Protein AF-A0AAV5S931-F1 (afdb_monomer)

Secondary structure (DSSP, 8-state):
-----------PPS---------THHHHHHHHHHHHH-SSPP---TTTB--TT--PPPEESSPPPP----TT--EEEEEEEESBT-TT-----EETTEEP--SSSEEEEEETTEEEEEESS--GGG-

pLDDT: mean 75.84, std 18.68, range [32.69, 95.69]

Sequence (127 aa):
QTRTKTRITVLPEKHLHRRKIINHNLKDNLESHFRQHTAAPLALKAEDISDESAARAPVFLTPLVNIGVEEGDFARFETQVAPVNDPYMTLEWYKDQKPVLIGHRFRSTLDFGFACLDLLYALPDDT

Nearest PDB structures (foldseek):
  2rik-assembly1_A  TM=8.914E-01  e=7.426E-03  Oryctolagus cuniculus
  4rsv-assembly1_A  TM=8.369E-01  e=1.585E-02  Homo sapiens
  5tzm-assembly1_A  TM=8.002E-01  e=1.411E-02  Homo sapiens
  1ya5-assembly1_B  TM=8.369E-01  e=2.680E-02  Homo sapiens
  6dld-assembly2_C  TM=6.957E-01  e=2.065E-01  Homo sapiens

Radius of gyration: 16.09 Å; Cα contacts (8 Å, |Δi|>4): 188; chains: 1; bounding box: 46×29×38 Å

Solvent-accessible surface area (backbone atoms only — not comparable to full-atom values): 8196 Å² total; per-residue (Å²): 138,84,79,82,58,68,58,69,61,56,66,77,78,85,87,83,90,71,82,86,79,88,62,80,66,53,60,63,51,44,55,54,48,43,68,75,75,46,92,68,80,87,74,80,48,84,82,35,47,52,59,82,83,59,95,58,74,62,41,75,71,42,76,76,68,92,81,88,74,56,79,59,34,68,46,77,42,56,34,36,39,28,49,29,81,53,91,63,70,51,90,46,53,28,58,82,85,38,77,58,75,72,57,95,52,29,45,74,50,78,54,86,29,38,35,36,42,36,35,64,50,40,54,87,84,75,115

Structure (mmCIF, N/CA/C/O backbone):
data_AF-A0AAV5S931-F1
#
_entry.id   AF-A0AAV5S931-F1
#
loop_
_atom_site.group_PDB
_atom_site.id
_atom_site.type_symbol
_atom_site.label_atom_id
_atom_site.label_alt_id
_atom_site.label_comp_id
_atom_site.label_asym_id
_atom_site.label_entity_id
_atom_site.label_seq_id
_atom_site.pdbx_PDB_ins_code
_atom_site.Cartn_x
_atom_site.Cartn_y
_atom_site.Cartn_z
_atom_site.occupancy
_atom_site.B_iso_or_equiv
_atom_site.auth_seq_id
_atom_site.auth_comp_id
_atom_site.auth_asym_id
_atom_site.auth_atom_id
_atom_site.pdbx_PDB_model_num
ATOM 1 N N . GLN A 1 1 ? -25.033 1.470 -0.236 1.00 32.69 1 GLN A N 1
ATOM 2 C CA . GLN A 1 1 ? -23.718 0.884 -0.573 1.00 32.69 1 GLN A CA 1
ATOM 3 C C . GLN A 1 1 ? -22.885 1.947 -1.272 1.00 32.69 1 GLN A C 1
ATOM 5 O O . GLN A 1 1 ? -22.898 2.055 -2.493 1.00 32.69 1 GLN A O 1
ATOM 10 N N . THR A 1 2 ? -22.238 2.808 -0.499 1.00 32.84 2 THR A N 1
ATOM 11 C CA . THR A 1 2 ? -21.298 3.812 -1.002 1.00 32.84 2 THR A CA 1
ATOM 12 C C . THR A 1 2 ? -19.965 3.109 -1.223 1.00 32.84 2 THR A C 1
ATOM 14 O O . THR A 1 2 ? -19.307 2.698 -0.280 1.00 32.84 2 THR A O 1
ATOM 17 N N . ARG A 1 3 ? -19.621 2.855 -2.488 1.00 36.00 3 ARG A N 1
ATOM 18 C CA . ARG A 1 3 ? -18.330 2.273 -2.874 1.00 36.00 3 ARG A CA 1
ATOM 19 C C . ARG A 1 3 ? -17.225 3.288 -2.577 1.00 36.00 3 ARG A C 1
ATOM 21 O O . ARG A 1 3 ? -17.118 4.275 -3.306 1.00 36.00 3 ARG A O 1
ATOM 28 N N . THR A 1 4 ? -16.401 3.019 -1.572 1.00 36.50 4 THR A N 1
ATOM 29 C CA . THR A 1 4 ? -15.152 3.744 -1.316 1.00 36.50 4 THR A CA 1
ATOM 30 C C . THR A 1 4 ? -14.249 3.582 -2.538 1.00 36.50 4 THR A C 1
ATOM 32 O O . THR A 1 4 ? -13.838 2.478 -2.893 1.00 36.50 4 THR A O 1
ATOM 35 N N . LYS A 1 5 ? -14.017 4.676 -3.267 1.00 34.09 5 LYS A N 1
ATOM 36 C CA . LYS A 1 5 ? -13.064 4.721 -4.382 1.00 34.09 5 LYS A CA 1
ATOM 37 C C . LYS A 1 5 ? -11.793 5.392 -3.881 1.00 34.09 5 LYS A C 1
ATOM 39 O O . LYS A 1 5 ? -11.690 6.616 -3.901 1.00 34.09 5 LYS A O 1
ATOM 44 N N . THR A 1 6 ? -10.836 4.583 -3.448 1.00 38.25 6 THR A N 1
ATOM 45 C CA . THR A 1 6 ? -9.464 5.024 -3.185 1.00 38.25 6 THR A CA 1
ATOM 46 C C . THR A 1 6 ? -8.808 5.3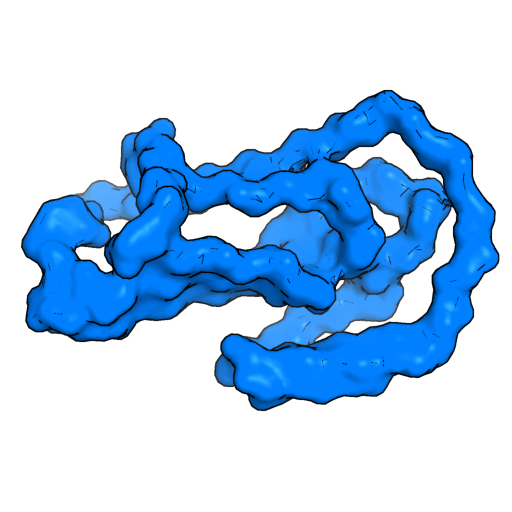49 -4.524 1.00 38.25 6 THR A C 1
ATOM 48 O O . THR A 1 6 ? -8.726 4.491 -5.403 1.00 38.25 6 THR A O 1
ATOM 51 N N . ARG A 1 7 ? -8.390 6.602 -4.722 1.00 41.94 7 ARG A N 1
ATOM 52 C CA . ARG A 1 7 ? -7.684 7.045 -5.932 1.00 41.94 7 ARG A CA 1
ATOM 53 C C . ARG A 1 7 ? -6.316 7.558 -5.522 1.00 41.94 7 ARG A C 1
ATOM 55 O O . ARG A 1 7 ? -6.244 8.594 -4.885 1.00 41.94 7 ARG A O 1
ATOM 62 N N . ILE A 1 8 ? -5.263 6.848 -5.897 1.00 46.50 8 ILE A N 1
ATOM 63 C CA . ILE A 1 8 ? -3.881 7.299 -5.728 1.00 46.50 8 ILE A CA 1
ATOM 64 C C . ILE A 1 8 ? -3.475 8.041 -7.005 1.00 46.50 8 ILE A C 1
ATOM 66 O O . ILE A 1 8 ? -3.767 7.573 -8.108 1.00 46.50 8 ILE A O 1
ATOM 70 N N . THR A 1 9 ? -2.836 9.200 -6.863 1.00 38.84 9 THR A N 1
ATOM 71 C CA . THR A 1 9 ? -2.343 9.995 -7.996 1.00 38.84 9 THR A CA 1
ATOM 72 C C . THR A 1 9 ? -0.827 9.906 -8.033 1.00 38.84 9 THR A C 1
ATOM 74 O O . THR A 1 9 ? -0.184 10.102 -7.008 1.00 38.84 9 THR A O 1
ATOM 77 N N . VAL A 1 10 ? -0.261 9.631 -9.210 1.00 41.09 10 VAL A N 1
ATOM 78 C CA . VAL A 1 10 ? 1.187 9.650 -9.424 1.00 41.09 10 VAL A CA 1
ATOM 79 C C . VAL A 1 10 ? 1.490 10.486 -10.662 1.00 41.09 10 VAL A C 1
ATOM 81 O O . VAL A 1 10 ? 0.985 10.196 -11.747 1.00 41.09 10 VAL A O 1
ATOM 84 N N . LEU A 1 11 ? 2.262 11.561 -10.497 1.00 39.25 11 LEU A N 1
ATOM 85 C CA . LEU A 1 11 ? 2.568 12.512 -11.566 1.00 39.25 11 LEU A CA 1
ATOM 86 C C . LEU A 1 11 ? 4.019 12.327 -12.031 1.00 39.25 11 LEU A C 1
ATOM 88 O O . LEU A 1 11 ? 4.920 12.476 -11.211 1.00 39.25 11 LEU A O 1
ATOM 92 N N . PRO A 1 12 ? 4.275 12.032 -13.318 1.00 39.81 12 PRO A N 1
ATOM 93 C CA . PRO A 1 12 ? 5.639 11.983 -13.834 1.00 39.81 12 PRO A CA 1
ATOM 94 C C . PRO A 1 12 ? 6.192 13.400 -14.063 1.00 39.81 12 PRO A C 1
ATOM 96 O O . PRO A 1 12 ? 5.532 14.233 -14.697 1.00 39.81 12 PRO A O 1
ATOM 99 N N . GLU A 1 13 ? 7.417 13.673 -13.601 1.00 45.00 13 GLU A N 1
ATOM 100 C CA . GLU 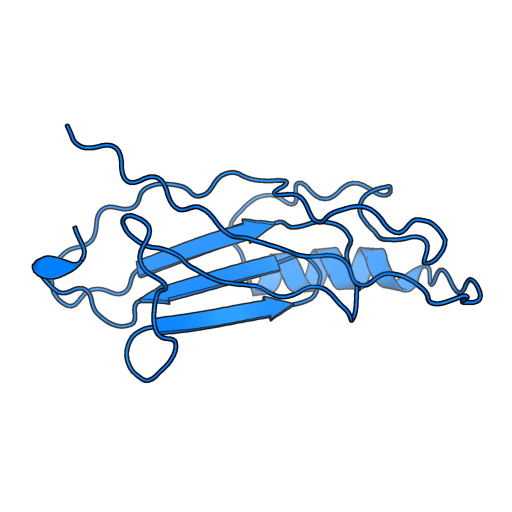A 1 13 ? 8.147 14.886 -13.987 1.00 45.00 13 GLU A CA 1
ATOM 101 C C . GLU A 1 13 ? 8.686 14.780 -15.418 1.00 45.00 13 GLU A C 1
ATOM 103 O O . GLU A 1 13 ? 9.137 13.737 -15.896 1.00 45.00 13 GLU A O 1
ATOM 108 N N . LYS A 1 14 ? 8.617 15.904 -16.130 1.00 44.22 14 LYS A N 1
ATOM 109 C CA . LYS A 1 14 ? 9.046 16.021 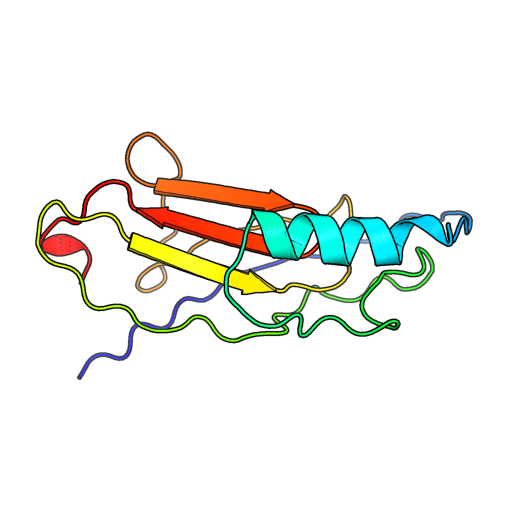-17.520 1.00 44.22 14 LYS A CA 1
ATOM 110 C C . LYS A 1 14 ? 10.537 16.356 -17.501 1.00 44.22 14 LYS A C 1
ATOM 112 O O . LYS A 1 14 ? 10.910 17.375 -16.935 1.00 44.22 14 LYS A O 1
ATOM 117 N N . HIS A 1 15 ? 11.342 15.556 -18.199 1.00 42.84 15 HIS A N 1
ATOM 118 C CA . HIS A 1 15 ? 12.750 15.800 -18.556 1.00 42.84 15 HIS A CA 1
ATOM 119 C C . HIS A 1 15 ? 13.827 15.316 -17.562 1.00 42.84 15 HIS A C 1
ATOM 121 O O . HIS A 1 15 ? 14.341 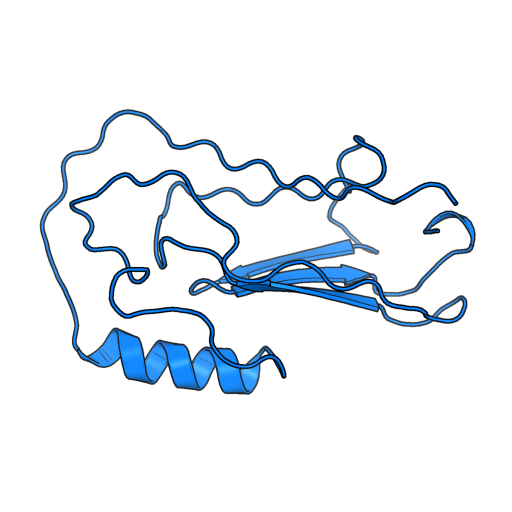16.090 -16.762 1.00 42.84 15 HIS A O 1
ATOM 127 N N . LEU A 1 16 ? 14.338 14.091 -17.763 1.00 43.72 16 LEU A N 1
ATOM 128 C CA . LEU A 1 16 ? 15.754 13.808 -17.502 1.00 43.72 16 LEU A CA 1
ATOM 129 C C . LEU A 1 16 ? 16.306 12.705 -18.426 1.00 43.72 16 LEU A C 1
ATOM 131 O O . LEU A 1 16 ? 15.717 11.640 -18.564 1.00 43.72 16 LEU A O 1
ATOM 135 N N . HIS A 1 17 ? 17.442 12.975 -19.075 1.00 48.16 17 HIS A N 1
ATOM 136 C CA . HIS A 1 17 ? 18.203 11.997 -19.864 1.00 48.16 17 HIS A CA 1
ATOM 137 C C . HIS A 1 17 ? 19.074 11.150 -18.924 1.00 48.16 17 HIS A C 1
ATOM 139 O O . HIS A 1 17 ? 19.837 11.735 -18.152 1.00 48.16 17 HIS A O 1
ATOM 145 N N . ARG A 1 18 ? 19.036 9.808 -18.999 1.00 47.44 18 ARG A N 1
ATOM 146 C CA . ARG A 1 18 ? 19.896 8.945 -18.160 1.00 47.44 18 ARG A CA 1
ATOM 147 C C . ARG A 1 18 ? 20.286 7.601 -18.786 1.00 47.44 18 ARG A C 1
ATOM 149 O O . ARG A 1 18 ? 19.652 7.117 -19.717 1.00 47.44 18 ARG A O 1
ATOM 156 N N . ARG A 1 19 ? 21.431 7.081 -18.325 1.00 43.94 19 ARG A N 1
ATOM 157 C CA . ARG A 1 19 ? 22.203 5.953 -18.879 1.00 43.94 19 ARG A CA 1
ATOM 158 C C . ARG A 1 19 ? 21.801 4.625 -18.235 1.00 43.94 19 ARG A C 1
ATOM 160 O O . ARG A 1 19 ? 21.718 4.536 -17.022 1.00 43.94 19 ARG A O 1
ATOM 167 N N . LYS A 1 20 ? 21.710 3.572 -19.050 1.00 43.34 20 LYS A N 1
ATOM 168 C CA . LYS A 1 20 ? 21.326 2.214 -18.638 1.00 43.34 20 LYS A CA 1
ATOM 169 C C . LYS A 1 20 ? 22.357 1.531 -17.729 1.00 43.34 20 LYS A C 1
ATOM 171 O O . LYS A 1 20 ? 23.501 1.343 -18.141 1.00 43.34 20 LYS A O 1
ATOM 176 N N . ILE A 1 21 ? 21.909 1.043 -16.570 1.00 45.62 21 ILE A N 1
ATOM 177 C CA . ILE A 1 21 ? 22.550 -0.045 -15.813 1.00 45.62 21 ILE A CA 1
ATOM 178 C C . ILE A 1 21 ? 21.443 -1.013 -15.369 1.00 45.62 21 ILE A C 1
ATOM 180 O O . ILE A 1 21 ? 20.710 -0.727 -14.430 1.00 45.62 21 ILE A O 1
ATOM 184 N N . ILE A 1 22 ? 21.309 -2.160 -16.041 1.00 52.28 22 ILE A N 1
ATOM 185 C CA . ILE A 1 22 ? 20.398 -3.235 -15.615 1.00 52.28 22 ILE A CA 1
ATOM 186 C C . ILE A 1 22 ? 21.233 -4.256 -14.830 1.00 52.28 22 ILE A C 1
ATOM 188 O O . ILE A 1 22 ? 22.075 -4.937 -15.411 1.00 52.28 22 ILE A O 1
ATOM 192 N N . ASN A 1 23 ? 21.026 -4.361 -13.513 1.00 53.84 23 ASN A N 1
ATOM 193 C CA . ASN A 1 23 ? 21.712 -5.336 -12.654 1.00 53.84 23 ASN A CA 1
ATOM 194 C C . ASN A 1 23 ? 20.866 -6.609 -12.493 1.00 53.84 23 ASN A C 1
ATOM 196 O O . ASN A 1 23 ? 19.738 -6.549 -12.010 1.00 53.84 23 ASN A O 1
ATOM 200 N N . HIS A 1 24 ? 21.434 -7.774 -12.822 1.00 53.47 24 HIS A N 1
ATOM 201 C CA . HIS A 1 24 ? 20.809 -9.095 -12.635 1.00 53.47 24 HIS A CA 1
ATOM 202 C C . HIS A 1 24 ? 20.352 -9.353 -11.180 1.00 53.47 24 HIS A C 1
ATOM 204 O O . HIS A 1 24 ? 19.323 -9.984 -10.971 1.00 53.47 24 HIS A O 1
ATOM 210 N N . ASN A 1 25 ? 21.029 -8.752 -10.192 1.00 62.66 25 ASN A N 1
ATOM 211 C CA . ASN A 1 25 ? 20.679 -8.809 -8.762 1.00 62.66 25 ASN A CA 1
ATOM 212 C C . ASN A 1 25 ? 19.288 -8.239 -8.410 1.00 62.66 25 ASN A C 1
ATOM 214 O O . ASN A 1 25 ? 18.796 -8.450 -7.307 1.00 62.66 25 ASN A O 1
ATOM 218 N N . LEU A 1 26 ? 18.647 -7.484 -9.307 1.00 67.12 26 LEU A N 1
ATOM 219 C CA . LEU A 1 26 ? 17.407 -6.774 -8.991 1.00 67.12 26 LEU A CA 1
ATOM 220 C C . LEU A 1 26 ? 16.198 -7.708 -8.827 1.00 67.12 26 LEU A C 1
ATOM 222 O O . LEU A 1 26 ? 15.336 -7.430 -8.001 1.00 67.12 26 LEU A O 1
ATOM 226 N N . LYS A 1 27 ? 16.140 -8.818 -9.575 1.00 67.62 27 LYS A N 1
ATOM 227 C CA . LYS A 1 27 ? 15.019 -9.772 -9.492 1.00 67.62 27 LYS A CA 1
ATOM 228 C C . LYS A 1 27 ? 15.030 -10.564 -8.186 1.00 67.62 27 LYS A C 1
ATOM 230 O O . LYS A 1 27 ? 13.997 -10.661 -7.534 1.00 67.62 27 LYS A O 1
ATOM 235 N N . ASP A 1 28 ? 16.197 -11.055 -7.783 1.00 73.00 28 ASP A N 1
ATOM 236 C CA . ASP A 1 28 ? 16.344 -11.817 -6.538 1.00 73.00 28 ASP A CA 1
ATOM 237 C C . ASP A 1 28 ? 16.093 -10.929 -5.309 1.00 73.00 28 ASP A C 1
ATOM 239 O O . ASP A 1 28 ? 15.443 -11.346 -4.344 1.00 73.00 28 ASP A O 1
ATOM 243 N N . ASN A 1 29 ? 16.539 -9.668 -5.371 1.00 77.69 29 ASN A N 1
ATOM 244 C CA . ASN A 1 29 ? 16.241 -8.667 -4.348 1.00 77.69 29 ASN A CA 1
ATOM 245 C C . ASN A 1 29 ? 14.739 -8.364 -4.274 1.00 77.69 29 ASN A C 1
ATOM 247 O O . ASN A 1 29 ? 14.203 -8.253 -3.175 1.00 77.69 29 ASN A O 1
ATOM 251 N N . LEU A 1 30 ? 14.060 -8.271 -5.423 1.00 77.12 30 LEU A N 1
ATOM 252 C CA . LEU A 1 30 ? 12.621 -8.022 -5.492 1.00 77.12 30 LEU A CA 1
ATOM 253 C C . LEU A 1 30 ? 11.827 -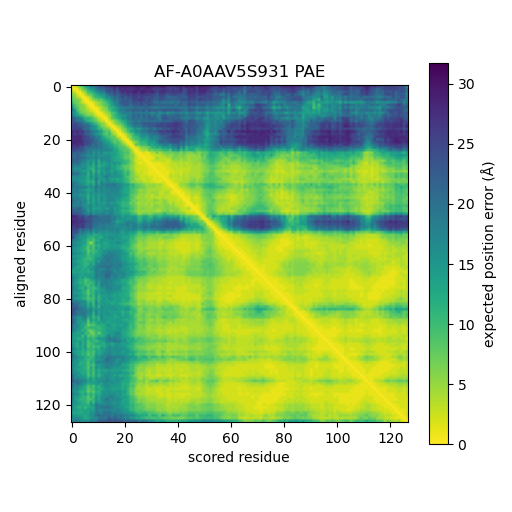9.163 -4.854 1.00 77.12 30 LEU A C 1
ATOM 255 O O . LEU A 1 30 ? 11.006 -8.920 -3.977 1.00 77.12 30 LEU A O 1
ATOM 259 N N . GLU A 1 31 ? 12.088 -10.412 -5.244 1.00 80.81 31 GLU A N 1
ATOM 260 C CA . GLU A 1 31 ? 11.391 -11.557 -4.650 1.00 80.81 31 GLU A CA 1
ATOM 261 C C . GLU A 1 31 ? 11.619 -11.644 -3.139 1.00 80.81 31 GLU A C 1
ATOM 263 O O . GLU A 1 31 ? 10.681 -11.898 -2.383 1.00 80.81 31 GLU A O 1
ATOM 268 N N . SER A 1 32 ? 12.855 -11.413 -2.692 1.00 84.50 32 SER A N 1
ATOM 269 C CA . SER A 1 32 ? 13.201 -11.444 -1.269 1.00 84.50 32 SER A CA 1
ATOM 270 C C . SER A 1 32 ? 12.492 -10.341 -0.484 1.00 84.50 32 SER A C 1
ATOM 272 O O . SER A 1 32 ? 11.935 -10.618 0.577 1.00 84.50 32 SER A O 1
ATOM 274 N N . HIS A 1 33 ? 12.459 -9.117 -1.020 1.00 84.69 33 HIS A N 1
ATOM 275 C CA . HIS A 1 33 ? 11.757 -7.978 -0.423 1.00 84.69 33 HIS A CA 1
ATOM 276 C C . HIS A 1 33 ? 10.256 -8.246 -0.308 1.00 84.69 33 HIS A C 1
ATOM 278 O O . HIS A 1 33 ? 9.681 -8.140 0.776 1.00 84.69 33 HIS A O 1
ATOM 284 N N . PHE A 1 34 ? 9.638 -8.714 -1.392 1.00 84.56 34 PHE A N 1
ATOM 285 C CA . PHE A 1 34 ? 8.215 -9.034 -1.412 1.00 84.56 34 PHE A CA 1
ATOM 286 C C . PHE A 1 34 ? 7.853 -10.123 -0.406 1.00 84.56 34 PHE A C 1
ATOM 288 O O . PHE A 1 34 ? 6.909 -9.954 0.359 1.00 84.56 34 PHE A O 1
ATOM 295 N N . ARG A 1 35 ? 8.648 -11.197 -0.325 1.00 85.06 35 ARG A N 1
ATOM 296 C CA . ARG A 1 35 ? 8.449 -12.259 0.676 1.00 85.06 35 ARG A CA 1
ATOM 297 C C . ARG A 1 35 ? 8.510 -11.758 2.119 1.00 85.06 35 ARG A C 1
ATOM 299 O O . ARG A 1 35 ? 7.920 -12.388 2.991 1.00 85.06 35 ARG A O 1
ATOM 306 N N . GLN A 1 36 ? 9.248 -10.682 2.386 1.00 86.44 36 GLN A N 1
ATOM 307 C CA . GLN A 1 36 ? 9.384 -10.110 3.726 1.00 86.44 36 GLN A CA 1
ATOM 308 C C . GLN A 1 36 ? 8.263 -9.124 4.070 1.00 86.44 36 GLN A C 1
ATOM 310 O O . GLN A 1 36 ? 7.902 -9.011 5.242 1.00 86.44 36 GLN A O 1
ATOM 315 N N . HIS A 1 37 ? 7.721 -8.412 3.078 1.00 84.12 37 HIS A N 1
ATOM 316 C CA . HIS A 1 37 ? 6.824 -7.277 3.312 1.00 84.12 37 HIS A CA 1
ATOM 317 C C . HIS A 1 37 ? 5.355 -7.518 2.946 1.00 84.12 37 HIS A C 1
ATOM 319 O O . HIS A 1 37 ? 4.496 -6.820 3.491 1.00 84.12 37 HIS A O 1
ATOM 325 N N . THR A 1 38 ? 5.044 -8.501 2.096 1.00 82.75 38 THR A N 1
ATOM 326 C CA . THR A 1 38 ? 3.670 -8.796 1.664 1.00 82.75 38 THR A CA 1
ATOM 327 C C . THR A 1 38 ? 3.372 -10.295 1.627 1.00 82.75 38 THR A C 1
ATOM 329 O O . THR A 1 38 ? 4.234 -11.125 1.344 1.00 82.75 38 THR A O 1
ATOM 332 N N . ALA A 1 39 ? 2.117 -10.646 1.913 1.00 79.50 39 ALA A N 1
ATOM 333 C CA . ALA A 1 39 ? 1.592 -11.997 1.717 1.00 79.50 39 ALA A CA 1
ATOM 334 C C . ALA A 1 39 ? 0.976 -12.186 0.316 1.00 79.50 39 ALA A C 1
ATOM 336 O O . ALA A 1 39 ? 0.628 -13.309 -0.060 1.00 79.50 39 ALA A O 1
ATOM 337 N N . ALA A 1 40 ? 0.818 -11.105 -0.456 1.00 80.81 40 ALA A N 1
ATOM 338 C CA . ALA A 1 40 ? 0.258 -11.154 -1.794 1.00 80.81 40 ALA A CA 1
ATOM 339 C C . ALA A 1 40 ? 1.266 -11.741 -2.802 1.00 80.81 40 ALA A C 1
ATOM 341 O O . ALA A 1 40 ? 2.460 -11.434 -2.747 1.00 80.81 40 ALA A O 1
ATOM 342 N N . PRO A 1 41 ? 0.805 -12.549 -3.776 1.00 83.31 41 PRO A N 1
ATOM 343 C CA . PRO A 1 41 ? 1.661 -13.023 -4.857 1.00 83.31 41 PRO A CA 1
ATOM 344 C C . PRO A 1 41 ? 2.262 -11.865 -5.661 1.00 83.31 41 PRO A C 1
ATOM 346 O O . PRO A 1 41 ? 1.567 -10.900 -5.977 1.00 83.31 41 PRO A O 1
ATOM 349 N N . LEU A 1 42 ? 3.533 -11.982 -6.048 1.00 84.81 42 LEU A N 1
ATOM 350 C CA . LEU A 1 42 ? 4.204 -11.018 -6.921 1.00 84.81 42 LEU A CA 1
ATOM 351 C C . LEU A 1 42 ? 3.490 -10.946 -8.286 1.00 84.81 42 LEU A C 1
ATOM 353 O O . LEU A 1 42 ? 3.409 -11.938 -9.008 1.00 84.81 42 LEU A O 1
ATOM 357 N N . ALA A 1 43 ? 2.975 -9.768 -8.632 1.00 86.31 43 ALA A N 1
ATOM 358 C CA . ALA A 1 43 ? 2.335 -9.456 -9.910 1.00 86.31 43 ALA A CA 1
ATOM 359 C C . ALA A 1 43 ? 3.282 -8.729 -10.882 1.00 86.31 43 ALA A C 1
ATOM 361 O O . ALA A 1 43 ? 2.974 -8.629 -12.071 1.00 86.31 43 ALA A O 1
ATOM 362 N N . LEU A 1 44 ? 4.421 -8.236 -10.385 1.00 81.50 44 LEU A N 1
ATOM 363 C CA . LEU A 1 44 ? 5.468 -7.594 -11.176 1.00 81.50 44 LEU A CA 1
ATOM 364 C C . LEU A 1 44 ? 6.028 -8.525 -12.256 1.00 81.50 44 LEU A C 1
ATOM 366 O O . LEU A 1 44 ? 6.430 -9.660 -11.992 1.00 81.50 44 LEU A O 1
ATOM 370 N N . LYS A 1 45 ? 6.114 -8.008 -13.481 1.00 82.25 45 LYS A N 1
ATOM 371 C CA . LYS A 1 45 ? 6.762 -8.664 -14.618 1.00 82.25 45 LYS A CA 1
ATOM 372 C C . LYS A 1 45 ? 8.133 -8.052 -14.881 1.00 82.25 45 LYS A C 1
ATOM 374 O O . LYS A 1 45 ? 8.452 -6.955 -14.438 1.00 82.25 45 LYS A O 1
ATOM 379 N N . ALA A 1 46 ? 8.946 -8.739 -15.683 1.00 76.38 46 ALA A N 1
ATOM 380 C CA . ALA A 1 46 ? 10.270 -8.240 -16.065 1.00 76.38 46 ALA A CA 1
ATOM 381 C C . ALA A 1 46 ? 10.233 -6.865 -16.766 1.00 76.38 46 ALA A C 1
ATOM 383 O O . ALA A 1 46 ? 11.207 -6.131 -16.683 1.00 76.38 46 ALA A O 1
ATOM 384 N N . GLU A 1 47 ? 9.126 -6.528 -17.433 1.00 76.00 47 GLU A N 1
ATOM 385 C CA . GLU A 1 47 ? 8.880 -5.233 -18.088 1.00 76.00 47 GLU A CA 1
ATOM 386 C C . GLU A 1 47 ? 8.488 -4.101 -17.122 1.00 76.00 47 GLU A C 1
ATOM 388 O O . GLU A 1 47 ? 8.601 -2.928 -17.474 1.00 76.00 47 GLU A O 1
ATOM 393 N N . ASP A 1 48 ? 8.018 -4.440 -15.918 1.00 78.00 48 ASP A N 1
ATOM 394 C CA . ASP A 1 48 ? 7.621 -3.475 -14.886 1.00 78.00 48 ASP A CA 1
ATOM 395 C C . ASP A 1 48 ? 8.820 -2.983 -14.069 1.00 78.00 48 ASP A C 1
ATOM 397 O O . ASP A 1 48 ? 8.789 -1.917 -13.448 1.00 78.00 48 ASP A O 1
ATOM 401 N N . ILE A 1 49 ? 9.899 -3.762 -14.088 1.00 73.12 49 ILE A N 1
ATOM 402 C CA . ILE A 1 49 ? 11.206 -3.347 -13.608 1.00 73.12 49 ILE A CA 1
ATOM 403 C C . ILE A 1 49 ? 11.731 -2.337 -14.623 1.00 73.12 49 ILE A C 1
ATOM 405 O O . ILE A 1 49 ? 12.021 -2.709 -15.760 1.00 73.12 49 ILE A O 1
ATOM 409 N N . SER A 1 50 ? 11.797 -1.058 -14.245 1.00 61.84 50 SER A N 1
ATOM 410 C CA . SER A 1 50 ? 12.141 -0.023 -15.215 1.00 61.84 50 SER A CA 1
ATOM 411 C C . SER A 1 50 ? 13.506 -0.281 -15.850 1.00 61.84 50 SER A C 1
ATOM 413 O O . SER A 1 50 ? 14.520 -0.481 -15.182 1.00 61.84 50 SER A O 1
ATOM 415 N N . ASP A 1 51 ? 13.519 -0.251 -17.178 1.00 55.78 51 ASP A N 1
ATOM 416 C CA . ASP A 1 51 ? 14.671 0.222 -17.928 1.00 55.78 51 ASP A CA 1
ATOM 417 C C . ASP A 1 51 ? 14.558 1.752 -17.833 1.00 55.78 51 ASP A C 1
ATOM 419 O O . ASP A 1 51 ? 13.551 2.301 -18.287 1.00 55.78 51 ASP A O 1
ATOM 423 N N . GLU A 1 52 ? 15.531 2.446 -17.221 1.00 50.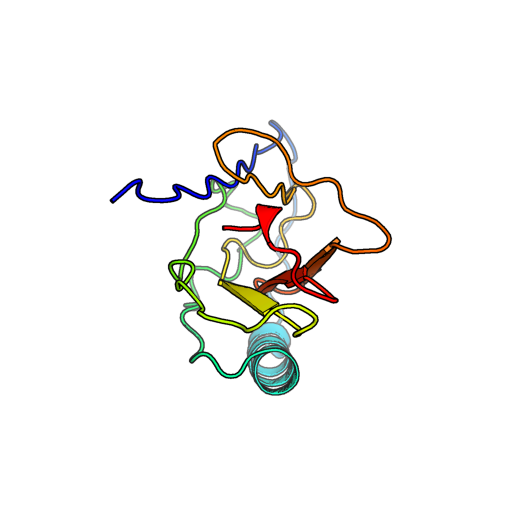97 52 GLU A N 1
ATOM 424 C CA . GLU A 1 52 ? 15.565 3.923 -17.048 1.00 50.97 52 GLU A CA 1
ATOM 425 C C . GLU A 1 52 ? 15.225 4.717 -18.339 1.00 50.97 52 GLU A C 1
ATOM 427 O O . GLU A 1 52 ? 14.990 5.921 -18.311 1.00 50.97 52 GLU A O 1
ATOM 432 N N . SER A 1 53 ? 15.187 4.041 -19.490 1.00 47.44 53 SER A N 1
ATOM 433 C CA . SER A 1 53 ? 14.823 4.536 -20.812 1.00 47.44 53 SER A CA 1
ATOM 434 C C . SER A 1 53 ? 13.328 4.814 -21.061 1.00 47.44 53 SER A C 1
ATOM 436 O O . SER A 1 53 ? 13.032 5.441 -22.080 1.00 47.44 53 SER A O 1
ATOM 438 N N . ALA A 1 54 ? 12.385 4.353 -20.232 1.00 52.47 54 ALA A N 1
ATOM 439 C CA . ALA A 1 54 ? 10.951 4.545 -20.483 1.00 52.47 54 ALA A CA 1
ATOM 440 C C . ALA A 1 54 ? 10.264 5.259 -19.312 1.00 52.47 54 ALA A C 1
ATOM 442 O O . ALA A 1 54 ? 9.832 4.626 -18.354 1.00 52.47 54 ALA A O 1
ATOM 443 N N . ALA A 1 55 ? 10.120 6.584 -19.419 1.00 56.72 55 ALA A N 1
ATOM 444 C CA . ALA A 1 55 ? 9.256 7.380 -18.550 1.00 56.72 55 ALA A CA 1
ATOM 445 C C . ALA A 1 55 ? 7.793 6.935 -18.730 1.00 56.72 55 ALA A C 1
ATOM 447 O O . ALA A 1 55 ? 7.054 7.465 -19.563 1.00 56.72 55 ALA A O 1
ATOM 448 N N . ARG A 1 56 ? 7.390 5.896 -17.996 1.00 68.06 56 ARG A N 1
ATOM 449 C CA . ARG A 1 56 ? 6.031 5.360 -17.996 1.00 68.06 56 ARG A CA 1
ATOM 450 C C . ARG A 1 56 ? 5.292 5.928 -16.795 1.00 68.06 56 ARG A C 1
ATOM 452 O O . ARG A 1 56 ? 5.802 5.899 -15.682 1.00 68.06 56 ARG A O 1
ATOM 459 N N . ALA A 1 57 ? 4.079 6.423 -17.034 1.00 76.19 57 ALA A N 1
ATOM 460 C CA . ALA A 1 57 ? 3.195 6.847 -15.957 1.00 76.19 57 ALA A CA 1
ATOM 461 C C . ALA A 1 57 ? 3.010 5.693 -14.956 1.00 76.19 57 ALA A C 1
ATOM 463 O O . ALA A 1 57 ? 2.773 4.564 -15.407 1.00 76.19 57 ALA A O 1
ATOM 464 N N . PRO A 1 58 ? 3.104 5.943 -13.642 1.00 81.44 58 PRO A N 1
ATOM 465 C CA . PRO A 1 58 ? 3.004 4.856 -12.686 1.00 81.44 58 PRO A CA 1
ATOM 466 C C . PRO A 1 58 ? 1.624 4.203 -12.682 1.00 81.44 58 PRO A C 1
ATOM 468 O O . PRO A 1 58 ? 0.597 4.863 -12.860 1.00 81.44 58 PRO A O 1
ATOM 471 N N . VAL A 1 59 ? 1.609 2.884 -12.519 1.00 85.19 59 VAL A N 1
ATOM 472 C CA . VAL A 1 59 ? 0.409 2.050 -12.608 1.00 85.19 59 VAL A CA 1
ATOM 473 C C . VAL A 1 59 ? 0.310 1.100 -11.426 1.00 85.19 59 VAL A C 1
ATOM 475 O O . VAL A 1 59 ? 1.313 0.565 -10.957 1.00 85.19 59 VAL A O 1
ATOM 478 N N . PHE A 1 60 ? -0.924 0.846 -10.995 1.00 88.19 60 PHE A N 1
ATOM 479 C CA . PHE A 1 60 ? -1.240 -0.246 -10.080 1.00 88.19 60 PHE A CA 1
ATOM 480 C C . PHE A 1 60 ? -1.244 -1.562 -10.839 1.00 88.19 60 PHE A C 1
ATOM 482 O O . PHE A 1 60 ? -1.951 -1.704 -11.838 1.00 88.19 60 PHE A O 1
ATOM 489 N N . LEU A 1 61 ? -0.476 -2.524 -10.346 1.00 89.75 61 LEU A N 1
ATOM 490 C CA . LEU A 1 61 ? -0.463 -3.884 -10.880 1.00 89.75 61 LEU A CA 1
ATOM 491 C C . LEU A 1 61 ? -1.467 -4.779 -10.159 1.00 89.75 61 LEU A C 1
ATOM 493 O O . LEU A 1 61 ? -1.993 -5.724 -10.741 1.00 89.75 61 LEU A O 1
ATOM 497 N N . THR A 1 62 ? -1.763 -4.455 -8.903 1.00 89.56 62 THR A N 1
ATOM 498 C CA . THR A 1 62 ? -2.774 -5.130 -8.091 1.00 89.56 62 THR A CA 1
ATOM 499 C C . THR A 1 62 ? -3.816 -4.120 -7.622 1.00 89.56 62 THR A C 1
ATOM 501 O O . THR A 1 62 ? -3.463 -2.989 -7.299 1.00 89.56 62 THR A O 1
ATOM 504 N N . PRO A 1 63 ? -5.104 -4.479 -7.563 1.00 88.69 63 PRO A N 1
ATOM 505 C CA . PRO A 1 63 ? -6.097 -3.623 -6.934 1.00 88.69 63 PRO A CA 1
ATOM 506 C C . PRO A 1 63 ? -5.932 -3.637 -5.409 1.00 88.69 63 PRO A C 1
ATOM 508 O O . PRO A 1 63 ? -5.544 -4.651 -4.832 1.00 88.69 63 PRO A O 1
ATOM 511 N N . LEU A 1 64 ? -6.312 -2.540 -4.754 1.00 87.81 64 LEU A N 1
ATOM 512 C CA . LEU A 1 64 ? -6.525 -2.548 -3.307 1.00 87.81 64 LEU A CA 1
ATOM 513 C C . LEU A 1 64 ? -7.732 -3.428 -2.972 1.00 87.81 64 LEU A C 1
ATOM 515 O O . LEU A 1 64 ? -8.755 -3.389 -3.663 1.00 87.81 64 LEU A O 1
ATOM 519 N N . VAL A 1 65 ? -7.612 -4.200 -1.897 1.00 85.00 65 VAL A N 1
ATOM 520 C CA . VAL A 1 65 ? -8.666 -5.093 -1.412 1.00 85.00 65 VAL A CA 1
ATOM 521 C C . VAL A 1 65 ? -9.356 -4.458 -0.210 1.00 85.00 65 VAL A C 1
ATOM 523 O O . VAL A 1 65 ? -8.707 -3.872 0.653 1.00 85.00 65 VAL A O 1
ATOM 526 N N . ASN A 1 66 ? -10.684 -4.566 -0.162 1.00 85.69 66 ASN A N 1
ATOM 527 C CA . ASN A 1 66 ? -11.454 -4.129 0.997 1.00 85.69 66 ASN A CA 1
ATOM 528 C C . ASN A 1 66 ? -11.194 -5.064 2.177 1.00 85.69 66 ASN A C 1
ATOM 530 O O . ASN A 1 66 ? -11.239 -6.285 2.024 1.00 85.69 66 ASN A O 1
ATOM 534 N N . ILE A 1 67 ? -11.007 -4.478 3.352 1.00 84.69 67 ILE A N 1
ATOM 535 C CA . ILE A 1 67 ? -10.796 -5.197 4.605 1.00 84.69 67 ILE A CA 1
ATOM 536 C C . ILE A 1 67 ? -11.896 -4.819 5.595 1.00 84.69 67 ILE A C 1
ATOM 538 O O . ILE A 1 67 ? -12.363 -3.682 5.604 1.00 84.69 67 ILE A O 1
ATOM 542 N N . GLY A 1 68 ? -12.331 -5.789 6.395 1.00 87.38 68 GLY A N 1
ATOM 543 C CA . GLY A 1 68 ? -13.185 -5.560 7.557 1.00 87.38 68 GLY A CA 1
ATOM 544 C C . GLY A 1 68 ? -12.353 -5.764 8.814 1.00 87.38 68 GLY A C 1
ATOM 545 O O . GLY A 1 68 ? -11.688 -6.791 8.927 1.00 87.38 68 GLY A O 1
ATOM 546 N N . VAL A 1 69 ? -12.374 -4.787 9.714 1.00 90.25 69 VAL A N 1
ATOM 547 C CA . VAL A 1 69 ? -11.642 -4.794 10.989 1.00 90.25 69 VAL A CA 1
ATOM 548 C C . VAL A 1 69 ? -12.552 -4.253 12.090 1.00 90.25 69 VAL A C 1
ATOM 550 O O . VAL A 1 69 ? -13.491 -3.509 11.786 1.00 90.25 69 VAL A O 1
ATOM 553 N N . GLU A 1 70 ? -12.310 -4.636 13.342 1.00 91.12 70 GLU A N 1
ATOM 554 C CA . GLU A 1 70 ? -13.051 -4.093 14.483 1.00 91.12 70 GLU A CA 1
ATOM 555 C C . GLU A 1 70 ? -12.459 -2.744 14.930 1.00 91.12 70 GLU A C 1
ATOM 557 O O . GLU A 1 70 ? -11.365 -2.345 14.525 1.00 91.12 70 GLU A O 1
ATOM 562 N N . GLU A 1 71 ? -13.198 -1.988 15.743 1.00 91.75 71 GLU A N 1
ATOM 563 C CA . GLU A 1 71 ? -12.669 -0.750 16.324 1.00 91.75 71 GLU A CA 1
ATOM 564 C C . GLU A 1 71 ? -11.418 -1.047 17.165 1.00 91.75 71 GLU A C 1
ATOM 566 O O . GLU A 1 71 ? -11.391 -1.982 17.961 1.00 91.75 71 GLU A O 1
ATOM 571 N N . GLY A 1 72 ? -10.380 -0.226 16.999 1.00 91.81 72 GLY A N 1
ATOM 572 C CA . GLY A 1 72 ? -9.089 -0.398 17.663 1.00 91.81 72 GLY A CA 1
ATOM 573 C C . GLY A 1 72 ? -8.110 -1.308 16.920 1.00 91.81 72 GLY A C 1
ATOM 574 O O . GLY A 1 72 ? -6.917 -1.253 17.221 1.00 91.81 72 GLY A O 1
ATOM 575 N N . ASP A 1 73 ? -8.563 -2.070 15.921 1.00 94.19 73 ASP A N 1
ATOM 576 C CA . ASP A 1 73 ? -7.707 -3.008 15.195 1.00 94.19 73 ASP A CA 1
ATOM 577 C C . ASP A 1 73 ? -6.788 -2.334 14.176 1.00 94.19 73 ASP A C 1
ATOM 579 O O . ASP A 1 73 ? -7.052 -1.255 13.638 1.00 94.19 73 ASP A O 1
ATOM 583 N N . PHE A 1 74 ? -5.704 -3.041 13.868 1.00 94.12 74 PHE A N 1
ATOM 584 C CA . PHE A 1 74 ? -4.800 -2.708 12.781 1.00 94.12 74 PHE A CA 1
ATOM 585 C C . PHE A 1 74 ? -5.402 -3.072 11.417 1.00 94.12 74 PHE A C 1
ATOM 587 O O . PHE A 1 74 ? -5.956 -4.155 11.227 1.00 94.12 74 PHE A O 1
ATOM 594 N N . ALA A 1 75 ? -5.193 -2.202 10.432 1.00 92.19 75 ALA A N 1
ATOM 595 C CA . ALA A 1 75 ? -5.612 -2.402 9.051 1.00 92.19 75 ALA A CA 1
ATOM 596 C C . ALA A 1 75 ? -4.454 -2.101 8.089 1.00 92.19 75 ALA A C 1
ATOM 598 O O . ALA A 1 75 ? -3.768 -1.090 8.234 1.00 92.19 75 ALA A O 1
ATOM 599 N N . ARG A 1 76 ? -4.263 -2.948 7.071 1.00 93.00 76 ARG A N 1
ATOM 600 C CA . ARG A 1 76 ? -3.259 -2.748 6.015 1.00 93.00 76 ARG A CA 1
ATOM 601 C C . ARG A 1 76 ? -3.898 -2.791 4.640 1.00 93.00 76 ARG A C 1
ATOM 603 O O . ARG A 1 76 ? -4.538 -3.773 4.270 1.00 93.00 76 ARG A O 1
ATOM 610 N N . PHE A 1 77 ? -3.630 -1.753 3.862 1.00 92.38 77 PHE A N 1
ATOM 611 C CA . PHE A 1 77 ? -3.888 -1.717 2.432 1.00 92.38 77 PHE A CA 1
ATOM 612 C C . PHE A 1 77 ? -2.556 -1.813 1.705 1.00 92.38 77 PHE A C 1
ATOM 614 O O . PHE A 1 77 ? -1.677 -0.989 1.932 1.00 92.38 77 PHE A O 1
ATOM 621 N N . GLU A 1 78 ? -2.396 -2.799 0.832 1.00 93.12 78 GLU A N 1
ATOM 622 C CA . GLU A 1 78 ? -1.162 -3.004 0.078 1.00 93.12 78 GLU A CA 1
ATOM 623 C C . GLU A 1 78 ? -1.434 -3.148 -1.416 1.00 93.12 78 GLU A C 1
ATOM 625 O O . GLU A 1 78 ? -2.497 -3.603 -1.840 1.00 93.12 78 GLU A O 1
ATOM 630 N N . THR A 1 79 ? -0.465 -2.726 -2.220 1.00 91.62 79 THR A N 1
ATOM 631 C CA . THR A 1 79 ? -0.505 -2.843 -3.669 1.00 91.62 79 THR A CA 1
ATOM 632 C C . THR A 1 79 ? 0.897 -2.891 -4.256 1.00 91.62 79 THR A C 1
ATOM 634 O O . THR A 1 79 ? 1.867 -2.415 -3.673 1.00 91.62 79 THR A O 1
ATOM 637 N N . GLN A 1 80 ? 0.985 -3.429 -5.464 1.00 91.56 80 GLN A N 1
ATOM 638 C CA . GLN A 1 80 ? 2.180 -3.406 -6.289 1.00 91.56 80 GLN A CA 1
ATOM 639 C C . GLN A 1 80 ? 2.062 -2.303 -7.330 1.00 91.56 80 GLN A C 1
ATOM 641 O O . GLN A 1 80 ? 0.984 -2.091 -7.901 1.00 91.56 80 GLN A O 1
ATOM 646 N N . VAL A 1 81 ? 3.163 -1.599 -7.562 1.00 89.38 81 VAL A N 1
ATOM 647 C CA . VAL A 1 81 ? 3.249 -0.474 -8.490 1.00 89.38 81 VAL A CA 1
ATOM 648 C C . VAL A 1 81 ? 4.430 -0.640 -9.435 1.00 89.38 81 VAL A C 1
ATOM 650 O O . VAL A 1 81 ? 5.480 -1.162 -9.064 1.00 89.38 81 VAL A O 1
ATOM 653 N N . ALA A 1 82 ? 4.250 -0.166 -10.661 1.00 87.12 82 ALA A N 1
ATOM 654 C CA . ALA A 1 82 ? 5.303 -0.043 -11.660 1.00 87.12 82 ALA A CA 1
ATOM 655 C C . ALA A 1 82 ? 5.348 1.394 -12.180 1.00 87.12 82 ALA A C 1
ATOM 657 O O . ALA A 1 82 ? 4.295 2.034 -12.211 1.00 87.12 82 ALA A O 1
ATOM 658 N N . PRO A 1 83 ? 6.494 1.894 -12.668 1.00 84.06 83 PRO A N 1
ATOM 659 C CA . PRO A 1 83 ? 7.810 1.245 -12.707 1.00 84.06 83 PRO A CA 1
ATOM 660 C C . PRO A 1 83 ? 8.460 1.001 -11.333 1.00 84.06 83 PRO A C 1
ATOM 662 O O . PRO A 1 83 ? 8.322 1.809 -10.420 1.00 84.06 83 PRO A O 1
ATOM 665 N N . VAL A 1 84 ? 9.235 -0.080 -11.200 1.00 79.44 84 VAL A N 1
ATOM 666 C CA . VAL A 1 84 ? 10.135 -0.270 -10.045 1.00 79.44 84 VAL A CA 1
ATOM 667 C C . VAL A 1 84 ? 11.349 0.658 -10.199 1.00 79.44 84 VAL A C 1
ATOM 669 O O . VAL A 1 84 ? 11.931 0.718 -11.285 1.00 79.44 84 VAL A O 1
ATOM 672 N N . ASN A 1 85 ? 11.745 1.339 -9.117 1.00 70.38 85 ASN A N 1
ATOM 673 C CA . ASN A 1 85 ? 12.884 2.273 -9.027 1.00 70.38 85 ASN A CA 1
ATOM 674 C C . ASN A 1 85 ? 12.747 3.609 -9.779 1.00 70.38 85 ASN A C 1
ATOM 676 O O . ASN A 1 85 ? 13.752 4.168 -10.212 1.00 70.38 85 ASN A O 1
ATOM 680 N N . ASP A 1 86 ? 11.540 4.151 -9.913 1.00 74.19 86 ASP A N 1
ATOM 681 C CA . ASP A 1 86 ? 11.373 5.525 -10.397 1.00 74.19 86 ASP A CA 1
ATOM 682 C C . ASP A 1 86 ? 11.580 6.537 -9.249 1.00 74.19 86 ASP A C 1
ATOM 684 O O . ASP A 1 86 ? 10.761 6.580 -8.326 1.00 74.19 86 ASP A O 1
ATOM 688 N N . PRO A 1 87 ? 12.652 7.359 -9.277 1.00 70.88 87 PRO A N 1
ATOM 689 C CA . PRO A 1 87 ? 12.945 8.320 -8.214 1.00 70.88 87 PRO A CA 1
ATOM 690 C C . PRO A 1 87 ? 11.978 9.513 -8.184 1.00 70.88 87 PRO A C 1
ATOM 692 O O . PRO A 1 87 ? 11.999 10.279 -7.223 1.00 70.88 87 PRO A O 1
ATOM 695 N N . TYR A 1 88 ? 11.156 9.690 -9.221 1.00 74.62 88 TYR A N 1
ATOM 696 C CA . TYR A 1 88 ? 10.155 10.753 -9.321 1.00 74.62 88 TYR A CA 1
ATOM 697 C C . TYR A 1 88 ? 8.754 10.275 -8.924 1.00 74.62 88 TYR A C 1
ATOM 699 O O . TYR A 1 88 ? 7.812 11.069 -8.874 1.00 74.62 88 TYR A O 1
ATOM 707 N N . MET A 1 89 ? 8.594 8.983 -8.623 1.00 78.94 89 MET A N 1
ATOM 708 C CA . MET A 1 89 ? 7.322 8.429 -8.183 1.00 78.94 89 MET A CA 1
ATOM 709 C C . MET A 1 89 ? 6.927 8.999 -6.816 1.00 78.94 89 MET A C 1
ATOM 711 O O . MET A 1 89 ? 7.669 8.893 -5.844 1.00 78.94 89 MET A O 1
ATOM 715 N N . THR A 1 90 ? 5.719 9.555 -6.728 1.00 81.44 90 THR A N 1
ATOM 716 C CA . THR A 1 90 ? 5.126 10.019 -5.464 1.00 81.44 90 THR A CA 1
ATOM 717 C C . THR A 1 90 ? 3.865 9.223 -5.153 1.00 81.44 90 THR A C 1
ATOM 719 O O . THR A 1 90 ? 3.045 8.990 -6.039 1.00 81.44 90 THR A O 1
ATOM 722 N N . LEU A 1 91 ? 3.700 8.812 -3.895 1.00 85.31 91 LEU A N 1
ATOM 723 C CA . LEU A 1 91 ? 2.532 8.074 -3.419 1.00 85.31 91 LEU A CA 1
ATOM 724 C C . LEU A 1 91 ? 1.645 8.978 -2.559 1.00 85.31 91 LEU A C 1
ATOM 726 O O . LEU A 1 91 ? 2.081 9.480 -1.527 1.00 85.31 91 LEU A O 1
ATOM 730 N N . GLU A 1 92 ? 0.383 9.125 -2.957 1.00 89.56 92 GLU A N 1
ATOM 731 C CA . GLU A 1 92 ? -0.636 9.843 -2.191 1.00 89.56 92 GLU A CA 1
ATOM 732 C C . GLU A 1 92 ? -1.880 8.979 -1.978 1.00 89.56 92 GLU A C 1
ATOM 734 O O . GLU A 1 92 ? -2.446 8.435 -2.926 1.00 89.56 92 GLU A O 1
ATOM 739 N N . TRP A 1 93 ? -2.358 8.903 -0.740 1.00 88.12 93 TRP A N 1
ATOM 740 C CA . TRP A 1 93 ? -3.545 8.130 -0.382 1.00 88.12 93 TRP A CA 1
ATOM 741 C C . TRP A 1 93 ? -4.764 9.031 -0.250 1.00 88.12 93 TRP A C 1
ATOM 743 O O . TRP A 1 93 ? -4.669 10.130 0.291 1.00 88.12 93 TRP A O 1
ATOM 753 N N . TYR A 1 94 ? -5.924 8.555 -0.704 1.00 87.56 94 TYR A N 1
ATOM 754 C CA . TYR A 1 94 ? -7.178 9.301 -0.624 1.00 87.56 94 TYR A CA 1
ATOM 755 C C . TYR A 1 94 ? -8.310 8.423 -0.093 1.00 87.56 94 TYR A C 1
ATOM 757 O O . TYR A 1 94 ? -8.537 7.330 -0.610 1.00 87.56 94 TYR A O 1
ATOM 765 N N . LYS A 1 95 ? -9.075 8.948 0.866 1.00 84.12 95 LYS A N 1
ATOM 766 C CA . LYS A 1 95 ? -10.352 8.392 1.329 1.00 84.12 95 LYS A CA 1
ATOM 767 C C . LYS A 1 95 ? -11.458 9.367 0.947 1.00 84.12 95 LYS A C 1
ATOM 769 O O . LYS A 1 95 ? -11.378 10.547 1.274 1.00 84.12 95 LYS A O 1
ATOM 774 N N . ASP A 1 96 ? -12.455 8.901 0.198 1.00 83.25 96 ASP A N 1
ATOM 775 C CA . ASP A 1 96 ? -13.599 9.721 -0.233 1.00 83.25 96 ASP A CA 1
ATOM 776 C C . ASP A 1 96 ? -13.192 11.053 -0.889 1.00 83.25 96 ASP A C 1
ATOM 778 O O . ASP A 1 96 ? -13.745 12.115 -0.606 1.00 83.25 96 ASP A O 1
ATOM 782 N N . GLN A 1 97 ? -12.194 10.988 -1.780 1.00 86.31 97 GLN A N 1
ATOM 783 C CA . GLN A 1 97 ? -11.597 12.135 -2.488 1.00 86.31 97 GLN A CA 1
ATOM 784 C C . GLN A 1 97 ? -10.835 13.135 -1.602 1.00 86.31 97 GLN A C 1
ATOM 786 O O . GLN A 1 97 ? -10.363 14.152 -2.107 1.00 86.31 97 GLN A O 1
ATOM 791 N N . LYS A 1 98 ? -10.659 12.847 -0.312 1.00 85.00 98 LYS A N 1
ATOM 792 C CA . LYS A 1 98 ? -9.839 13.643 0.604 1.00 85.00 98 LYS A CA 1
ATOM 793 C C . LYS A 1 98 ? -8.488 12.962 0.824 1.00 85.00 98 LYS A C 1
ATOM 795 O O . LYS A 1 98 ? -8.467 11.741 0.986 1.00 85.00 98 LYS A O 1
ATOM 800 N N . PRO A 1 99 ? -7.375 13.713 0.837 1.00 87.75 99 PRO A N 1
ATOM 801 C CA . PRO A 1 99 ? -6.067 13.134 1.105 1.00 87.75 99 PRO A CA 1
ATOM 802 C C . PRO A 1 99 ? -6.017 12.572 2.529 1.00 87.75 99 PRO A C 1
ATOM 804 O O . PRO A 1 99 ? -6.496 13.197 3.478 1.00 87.75 99 PRO A O 1
ATOM 807 N N . VAL A 1 100 ? -5.428 11.390 2.675 1.00 89.12 100 VAL A N 1
ATOM 808 C CA . VAL A 1 100 ? -5.120 10.790 3.973 1.00 89.12 100 VAL A CA 1
ATOM 809 C C . VAL A 1 100 ? -3.845 11.437 4.495 1.00 89.12 100 VAL A C 1
ATOM 811 O O . VAL A 1 100 ? -2.802 11.407 3.843 1.00 89.12 100 VAL A O 1
ATOM 814 N N . LEU A 1 101 ? -3.926 12.024 5.686 1.00 90.50 101 LEU A N 1
ATOM 815 C CA . LEU A 1 101 ? -2.779 12.657 6.325 1.00 90.50 101 LEU A CA 1
ATOM 816 C C . LEU A 1 101 ? -1.909 11.594 6.997 1.00 90.50 101 LEU A C 1
ATOM 818 O O . LEU A 1 101 ? -2.310 10.978 7.986 1.00 90.50 101 LEU A O 1
ATOM 822 N N . ILE A 1 102 ? -0.709 11.396 6.454 1.00 92.31 102 ILE A N 1
ATOM 823 C CA . ILE A 1 102 ? 0.300 10.505 7.031 1.00 92.31 102 ILE A CA 1
ATOM 824 C C . ILE A 1 102 ? 0.824 11.109 8.340 1.00 92.31 102 ILE A C 1
ATOM 826 O O . ILE A 1 102 ? 1.080 12.310 8.428 1.00 92.31 102 ILE A O 1
ATOM 830 N N . GLY A 1 103 ? 0.973 10.280 9.373 1.00 92.25 103 GLY A N 1
ATOM 831 C CA . GLY A 1 103 ? 1.371 10.721 10.706 1.00 92.25 103 GLY A CA 1
ATOM 832 C C . GLY A 1 103 ? 1.290 9.603 11.742 1.00 92.25 103 GLY A C 1
ATOM 833 O O . GLY A 1 103 ? 1.737 8.484 11.508 1.00 92.25 103 GLY A O 1
ATOM 834 N N . HIS A 1 104 ? 0.721 9.904 12.913 1.00 91.56 104 HIS A N 1
ATOM 835 C CA . HIS A 1 104 ? 0.671 8.946 14.023 1.00 91.56 104 HIS A CA 1
ATOM 836 C C . HIS A 1 104 ? -0.221 7.730 13.730 1.00 91.56 104 HIS A C 1
ATOM 838 O O . HIS A 1 104 ? 0.144 6.618 14.088 1.00 91.56 104 HIS A O 1
ATOM 844 N N . ARG A 1 105 ? -1.383 7.937 13.093 1.00 94.25 105 ARG A N 1
ATOM 845 C CA . ARG A 1 105 ? -2.379 6.880 12.828 1.00 94.25 105 ARG A CA 1
ATOM 846 C C . ARG A 1 105 ? -2.195 6.162 11.500 1.00 94.25 105 ARG A C 1
ATOM 848 O O . ARG A 1 105 ? -2.453 4.967 11.425 1.00 94.25 105 ARG A O 1
ATOM 855 N N . PHE A 1 106 ? -1.780 6.907 10.484 1.00 94.44 106 PHE A N 1
ATOM 856 C CA . PHE A 1 106 ? -1.598 6.418 9.127 1.00 94.44 106 PHE A CA 1
ATOM 857 C C . PHE A 1 106 ? -0.117 6.436 8.787 1.00 94.44 106 PHE A C 1
ATOM 859 O O . PHE A 1 106 ? 0.509 7.497 8.832 1.00 94.44 106 PHE A O 1
ATOM 866 N N . ARG A 1 107 ? 0.441 5.283 8.423 1.00 95.44 107 ARG A N 1
ATOM 867 C CA . ARG A 1 107 ? 1.816 5.172 7.925 1.00 95.44 107 ARG A CA 1
ATOM 868 C C . ARG A 1 107 ? 1.781 4.716 6.479 1.00 95.44 107 ARG A C 1
ATOM 870 O O . ARG A 1 107 ? 1.051 3.792 6.151 1.00 95.44 107 ARG A O 1
ATOM 877 N N . SER A 1 108 ? 2.562 5.369 5.629 1.00 93.25 108 SER A N 1
ATOM 878 C CA . SER A 1 108 ? 2.684 5.004 4.220 1.00 93.25 108 SER A CA 1
ATOM 879 C C . SER A 1 108 ? 4.087 4.494 3.943 1.00 93.25 108 SER A C 1
ATOM 881 O O . SER A 1 108 ? 5.066 5.072 4.417 1.00 93.25 108 SER A O 1
ATOM 883 N N . THR A 1 109 ? 4.186 3.451 3.129 1.00 91.94 109 THR A N 1
ATOM 884 C CA . THR A 1 109 ? 5.451 2.933 2.610 1.00 91.94 109 THR A CA 1
ATOM 885 C C . THR A 1 109 ? 5.357 2.844 1.095 1.00 91.94 109 THR A C 1
ATOM 887 O O . THR A 1 109 ? 4.337 2.421 0.561 1.00 91.94 109 THR A O 1
ATOM 890 N N . LEU A 1 110 ? 6.417 3.269 0.413 1.00 88.19 110 LEU A N 1
ATOM 891 C CA . LEU A 1 110 ? 6.650 3.027 -1.005 1.00 88.19 110 LEU A CA 1
ATOM 892 C C . LEU A 1 110 ? 8.098 2.568 -1.126 1.00 88.19 110 LEU A C 1
ATOM 894 O O . LEU A 1 110 ? 9.002 3.347 -0.834 1.00 88.19 110 LEU A O 1
ATOM 898 N N . ASP A 1 111 ? 8.308 1.316 -1.513 1.00 87.62 111 ASP A N 1
ATOM 899 C CA . ASP A 1 111 ? 9.645 0.749 -1.631 1.00 87.62 111 ASP A CA 1
ATOM 900 C C . ASP A 1 111 ? 9.668 -0.418 -2.623 1.00 87.62 111 ASP A C 1
ATOM 902 O O . ASP A 1 111 ? 8.787 -1.270 -2.590 1.00 87.62 111 ASP A O 1
ATOM 906 N N . PHE A 1 112 ? 10.652 -0.456 -3.524 1.00 83.19 112 PHE A N 1
ATOM 907 C CA . PHE A 1 112 ? 10.863 -1.558 -4.481 1.00 83.19 112 PHE A CA 1
ATOM 908 C C . PHE A 1 112 ? 9.611 -2.050 -5.248 1.00 83.19 112 PHE A C 1
ATOM 910 O O . PHE A 1 112 ? 9.481 -3.228 -5.558 1.00 83.19 112 PHE A O 1
ATOM 917 N N . GLY A 1 113 ? 8.687 -1.157 -5.620 1.00 85.94 113 GLY A N 1
ATOM 918 C CA . GLY A 1 113 ? 7.458 -1.541 -6.337 1.00 85.94 113 GLY A CA 1
ATOM 919 C C . GLY A 1 113 ? 6.347 -2.088 -5.434 1.00 85.94 113 GLY A C 1
ATOM 920 O O . GLY A 1 113 ? 5.306 -2.517 -5.928 1.00 85.94 113 GLY A O 1
ATOM 921 N N . PHE A 1 114 ? 6.540 -2.039 -4.119 1.00 89.69 114 PHE A N 1
ATOM 922 C CA . PHE A 1 114 ? 5.534 -2.274 -3.093 1.00 89.69 114 PHE A CA 1
ATOM 923 C C . PHE A 1 114 ? 5.084 -0.937 -2.496 1.00 89.69 114 PHE A C 1
ATOM 925 O O . PHE A 1 114 ? 5.901 -0.088 -2.138 1.00 89.69 114 PHE A O 1
ATOM 932 N N . ALA A 1 115 ? 3.774 -0.745 -2.379 1.00 91.88 115 ALA A N 1
ATOM 933 C CA . ALA A 1 115 ? 3.172 0.405 -1.725 1.00 91.88 115 ALA A CA 1
ATOM 934 C C . ALA A 1 115 ? 2.150 -0.065 -0.688 1.00 91.88 115 ALA A C 1
ATOM 936 O O . ALA A 1 115 ? 1.296 -0.899 -0.996 1.00 91.88 115 ALA A O 1
ATOM 937 N N . CYS A 1 116 ? 2.185 0.493 0.520 1.00 94.38 116 CYS A N 1
ATOM 938 C CA . CYS A 1 116 ? 1.177 0.203 1.533 1.00 94.38 116 CYS A CA 1
ATOM 939 C C . CYS A 1 116 ? 0.779 1.418 2.373 1.00 94.38 116 CYS A C 1
ATOM 941 O O . CYS A 1 116 ? 1.534 2.384 2.513 1.00 94.38 116 CYS A O 1
ATOM 943 N N . LEU A 1 117 ? -0.429 1.331 2.927 1.00 95.06 117 LEU A N 1
ATOM 944 C CA . LEU A 1 117 ? -0.971 2.209 3.948 1.00 95.06 117 LEU A CA 1
ATOM 945 C C . LEU A 1 117 ? -1.377 1.364 5.153 1.00 95.06 117 LEU A C 1
ATOM 947 O O . LEU A 1 117 ? -2.273 0.523 5.062 1.00 95.06 117 LEU A O 1
ATOM 951 N N . ASP A 1 118 ? -0.748 1.648 6.282 1.00 95.62 118 ASP A N 1
ATOM 952 C CA . ASP A 1 118 ? -1.055 1.063 7.576 1.00 95.62 118 ASP A CA 1
ATOM 953 C C . ASP A 1 118 ? -1.909 2.030 8.393 1.00 95.62 118 ASP A C 1
ATOM 955 O O . ASP A 1 118 ? -1.496 3.161 8.667 1.00 95.62 118 ASP A O 1
ATOM 959 N N . LEU A 1 119 ? -3.079 1.563 8.814 1.00 94.81 119 LEU A N 1
ATOM 960 C CA . LEU A 1 119 ? -3.930 2.171 9.826 1.00 94.81 119 LEU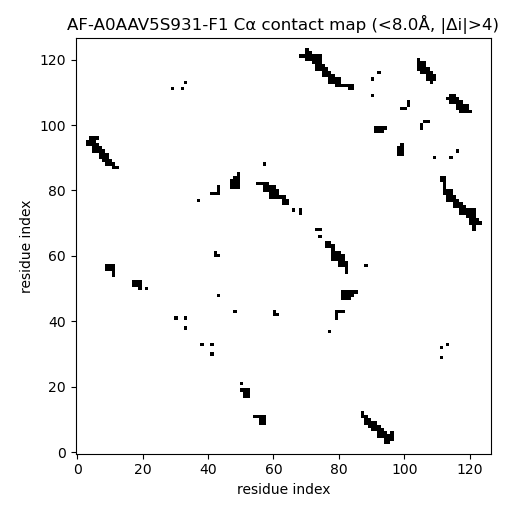 A CA 1
ATOM 961 C C . LEU A 1 119 ? -3.642 1.470 11.157 1.00 94.81 119 LEU A C 1
ATOM 963 O O . LEU A 1 119 ? -3.986 0.305 11.337 1.00 94.81 119 LEU A O 1
ATOM 967 N N . LEU A 1 120 ? -2.981 2.167 12.083 1.00 95.69 120 LEU A N 1
ATOM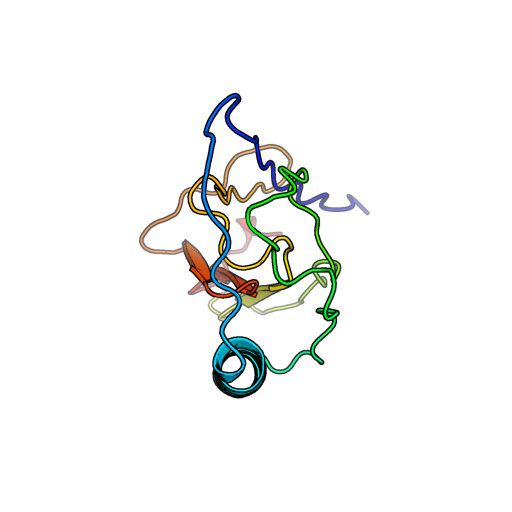 968 C CA . LEU A 1 120 ? -2.489 1.549 13.322 1.00 95.6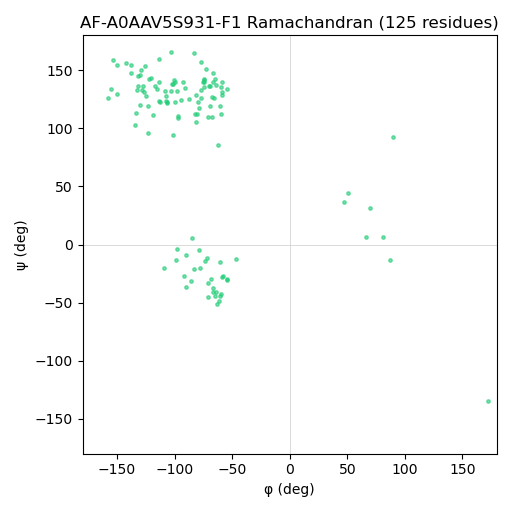9 120 LEU A CA 1
ATOM 969 C C . LEU A 1 120 ? -3.600 1.119 14.285 1.00 95.69 120 LEU A C 1
ATOM 971 O O . LEU A 1 120 ? -3.388 0.200 15.068 1.00 95.69 120 LEU A O 1
ATOM 975 N N . TYR A 1 121 ? -4.731 1.820 14.254 1.00 93.56 121 TYR A N 1
ATOM 976 C CA . TYR A 1 121 ? -5.934 1.507 15.018 1.00 93.56 121 TYR A CA 1
ATOM 977 C C . TYR A 1 121 ? -7.143 2.153 14.334 1.00 93.56 121 TYR A C 1
ATOM 979 O O . TYR A 1 121 ? -7.136 3.363 14.055 1.00 93.56 121 TYR A O 1
ATOM 987 N N . ALA A 1 122 ? -8.156 1.341 14.040 1.00 92.31 122 ALA A N 1
ATOM 988 C CA . ALA A 1 122 ? -9.387 1.764 13.389 1.00 92.31 122 ALA A CA 1
ATOM 989 C C . ALA A 1 122 ? -10.300 2.542 14.345 1.00 92.31 122 ALA A C 1
ATOM 991 O O . ALA A 1 122 ? -10.437 2.194 15.517 1.00 92.31 122 ALA A O 1
ATOM 992 N N . LEU A 1 123 ? -10.933 3.593 13.833 1.00 89.75 123 LEU A N 1
ATOM 993 C CA . LEU A 1 123 ? -11.995 4.344 14.491 1.00 89.75 123 LEU A CA 1
ATOM 994 C C . LEU A 1 123 ? -13.320 4.166 13.733 1.00 89.75 123 LEU A C 1
ATOM 996 O O . LEU A 1 123 ? -13.302 3.894 12.530 1.00 89.75 123 LEU A O 1
ATOM 1000 N N . PRO A 1 124 ? -14.473 4.416 14.381 1.00 85.62 124 PRO A N 1
ATOM 1001 C CA . PRO A 1 124 ? -15.784 4.329 13.727 1.00 85.62 124 PRO A CA 1
ATOM 1002 C C . PRO A 1 124 ? -15.920 5.183 12.448 1.00 85.62 124 PRO A C 1
ATOM 1004 O O . PRO A 1 124 ? -16.614 4.798 11.506 1.00 85.62 124 PRO A O 1
ATOM 1007 N N . ASP A 1 125 ? -15.213 6.315 12.383 1.00 84.94 125 ASP A N 1
ATOM 1008 C CA . ASP A 1 125 ? -15.243 7.252 11.249 1.00 84.94 125 ASP A CA 1
ATOM 1009 C C . ASP A 1 125 ? -14.394 6.804 10.033 1.00 84.94 125 ASP A C 1
ATOM 1011 O O . ASP A 1 125 ? -14.408 7.457 8.982 1.00 84.94 125 ASP A O 1
ATOM 1015 N N . ASP A 1 126 ? -13.653 5.691 10.135 1.00 81.69 126 ASP A N 1
ATOM 1016 C CA . ASP A 1 126 ? -12.781 5.184 9.062 1.00 81.69 126 ASP A CA 1
ATOM 1017 C C . ASP A 1 126 ? -13.511 4.307 8.021 1.00 81.69 126 ASP A C 1
ATOM 1019 O O . ASP A 1 126 ? -12.868 3.767 7.119 1.00 81.69 126 ASP A O 1
ATOM 1023 N N . THR A 1 127 ? -14.840 4.197 8.117 1.00 77.31 127 THR A N 1
ATOM 1024 C CA . THR A 1 127 ? -15.699 3.402 7.213 1.00 77.31 127 THR A CA 1
ATOM 1025 C C . THR A 1 127 ? -15.812 3.941 5.789 1.00 77.31 127 THR A C 1
ATOM 1027 O O . THR A 1 127 ? -15.695 5.173 5.589 1.00 77.31 127 THR A O 1
#

InterPro domains:
  IPR013783 Immunoglobulin-like fold [G3DSA:2.60.40.10] (51-127)
  IPR036179 Immunoglobulin-like domain superfamily [SSF48726] (54-127)

Foldseek 3Di:
DPDWDKDKDWDFDPDDDDDFDDDPVLVVVLVVVCVVPHPDDDQDDPPQADRVPDRDGKDWSDDWDDDDDDFFDKDKTKTFMGNFPDPRTDTWIDTPNHTDDDDDQWHWDDHRRMTMIMGNGDDPVSD

Mean predicted aligned error: 9.52 Å

Organism: NCBI:txid358040